Protein AF-A0A528ATH4-F1 (afdb_monomer)

Foldseek 3Di:
DDDDDCVVVPPPPPPPPDPDPPDPPPPFPFPDFDDQDPVNQWTWGAGPVGIDIGGDCPVVVVVVVVVVVVVVVVVVVVPDPPD

pLDDT: mean 71.37, std 14.36, range [42.66, 90.0]

Secondary structure (DSSP, 8-state):
-PPPPGGGG---------------------SEEEEEEGGGTEEEEEETTEEEEEESSHHHHHHHHHHHHHHHHHHHHHHS---

Structure (mmCIF, N/CA/C/O backbone):
data_AF-A0A528ATH4-F1
#
_entry.id   AF-A0A528ATH4-F1
#
loop_
_atom_site.group_PDB
_atom_site.id
_atom_site.type_symbol
_atom_site.label_atom_id
_atom_site.label_alt_id
_atom_site.label_comp_id
_atom_site.label_asym_id
_atom_site.label_entity_id
_atom_site.label_seq_id
_atom_site.pdbx_PDB_ins_code
_atom_site.Cartn_x
_atom_site.Cartn_y
_atom_site.Cartn_z
_atom_site.occupancy
_atom_site.B_iso_or_equiv
_atom_site.auth_seq_id
_atom_site.auth_comp_id
_atom_site.auth_asym_id
_atom_site.auth_atom_id
_atom_site.pdbx_PDB_model_num
ATOM 1 N N . THR A 1 1 ? -18.176 9.975 -37.136 1.00 50.69 1 THR A N 1
ATOM 2 C CA . THR A 1 1 ? -17.404 10.206 -35.903 1.00 50.69 1 THR A CA 1
ATOM 3 C C . THR A 1 1 ? -18.392 10.182 -34.769 1.00 50.69 1 THR A C 1
ATOM 5 O O . THR A 1 1 ? -19.084 11.172 -34.574 1.00 50.69 1 THR A O 1
ATOM 8 N N . ASP A 1 2 ? -18.572 9.024 -34.139 1.00 59.38 2 ASP A N 1
ATOM 9 C CA . ASP A 1 2 ? -19.540 8.884 -33.050 1.00 59.38 2 ASP A CA 1
ATOM 10 C C . ASP A 1 2 ? -19.059 9.641 -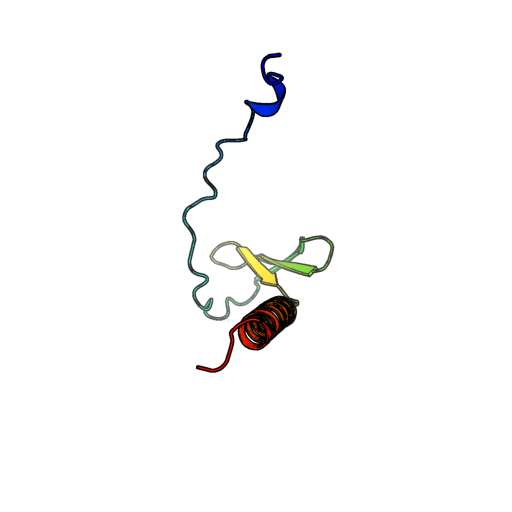31.802 1.00 59.38 2 ASP A C 1
ATOM 12 O O . ASP A 1 2 ? -17.864 9.592 -31.485 1.00 59.38 2 ASP A O 1
ATOM 16 N N . PRO A 1 3 ? -19.946 10.379 -31.113 1.00 68.00 3 PRO A N 1
ATOM 17 C CA . PRO A 1 3 ? -19.589 11.103 -29.901 1.00 68.00 3 PRO A CA 1
ATOM 18 C C . PRO A 1 3 ? -19.297 10.127 -28.752 1.00 68.00 3 PRO A C 1
ATOM 20 O O . PRO A 1 3 ? -19.953 9.098 -28.606 1.00 68.00 3 PRO A O 1
ATOM 23 N N . LEU A 1 4 ? -18.299 10.459 -27.926 1.00 60.06 4 LEU A N 1
ATOM 24 C CA . LEU A 1 4 ? -17.931 9.677 -26.742 1.00 60.06 4 LEU A CA 1
ATOM 25 C C . LEU A 1 4 ? -19.142 9.498 -25.798 1.00 60.06 4 LEU A C 1
ATOM 27 O O . LEU A 1 4 ? -19.866 10.469 -25.560 1.00 60.06 4 LEU A O 1
ATOM 31 N N . PRO A 1 5 ? -19.357 8.293 -25.235 1.00 65.50 5 PRO A N 1
ATOM 32 C CA . PRO A 1 5 ? -20.488 8.014 -24.353 1.00 65.50 5 PRO A CA 1
ATOM 33 C C . PRO A 1 5 ? -20.424 8.855 -23.069 1.00 65.50 5 PRO A C 1
ATOM 35 O O . PRO A 1 5 ? -19.366 8.977 -22.447 1.00 65.50 5 PRO A O 1
ATOM 38 N N . SER A 1 6 ? -21.574 9.404 -22.654 1.00 62.03 6 SER A N 1
ATOM 39 C CA . SER A 1 6 ? -21.736 10.308 -21.498 1.00 62.03 6 SER A CA 1
ATOM 40 C C . SER A 1 6 ? -21.190 9.751 -20.176 1.00 62.03 6 SER A C 1
ATOM 42 O O . SER A 1 6 ? -20.766 10.520 -19.316 1.00 62.03 6 SER A O 1
ATOM 44 N N . GLU A 1 7 ? -21.114 8.425 -20.056 1.00 57.94 7 GLU A N 1
ATOM 45 C CA . GLU A 1 7 ? -20.522 7.674 -18.940 1.00 57.94 7 GLU A CA 1
ATOM 46 C C . GLU A 1 7 ? -19.036 8.021 -18.690 1.00 57.94 7 GLU A C 1
ATOM 48 O O . GLU A 1 7 ? -18.551 7.927 -17.565 1.00 57.94 7 GLU A O 1
ATOM 53 N N . LEU A 1 8 ? -18.298 8.475 -19.715 1.00 54.06 8 LEU A N 1
ATOM 54 C CA . LEU A 1 8 ? -16.893 8.898 -19.590 1.00 54.06 8 LEU A CA 1
ATOM 55 C C . LEU A 1 8 ? -16.734 10.362 -19.136 1.00 54.06 8 LEU A C 1
ATOM 57 O O . LEU A 1 8 ? -15.623 10.792 -18.826 1.00 54.06 8 LEU A O 1
ATOM 61 N N . GLY A 1 9 ? -17.828 11.133 -19.081 1.00 55.78 9 GLY A N 1
ATOM 62 C CA . GLY A 1 9 ? -17.849 12.510 -18.572 1.00 55.78 9 GLY A CA 1
ATOM 63 C C . GLY A 1 9 ? -17.920 12.596 -17.045 1.00 55.78 9 GLY A C 1
ATOM 64 O O . GLY A 1 9 ? -17.680 13.655 -16.468 1.00 55.78 9 GLY A O 1
ATOM 65 N N . HIS A 1 10 ? -18.214 11.484 -16.369 1.00 58.81 10 HIS A N 1
ATOM 66 C CA . HIS A 1 10 ? -18.260 11.386 -14.913 1.00 58.81 10 HIS A CA 1
ATOM 67 C C . HIS A 1 10 ? -16.904 10.971 -14.350 1.00 5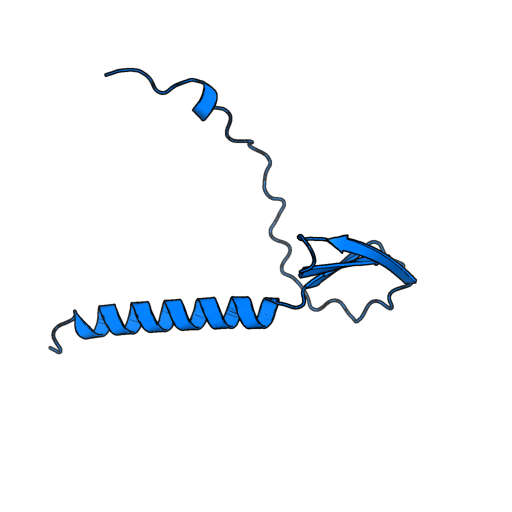8.81 10 HIS A C 1
ATOM 69 O O . HIS A 1 10 ? -16.793 10.015 -13.585 1.00 58.81 10 HIS A O 1
ATOM 75 N N . ARG A 1 11 ? -15.838 11.700 -14.703 1.00 58.75 11 ARG A N 1
ATOM 76 C CA . ARG A 1 11 ? -14.627 11.620 -13.887 1.00 58.75 11 ARG A CA 1
ATOM 77 C C . ARG A 1 11 ? -14.995 12.220 -12.527 1.00 58.75 11 ARG A C 1
ATOM 79 O O . ARG A 1 11 ? -15.388 13.386 -12.496 1.00 58.75 11 ARG A O 1
ATOM 86 N N . PRO A 1 12 ? -14.905 11.476 -11.415 1.00 58.56 12 PRO A N 1
ATOM 87 C CA . PRO A 1 12 ? -15.121 12.062 -10.106 1.00 58.56 12 PRO A CA 1
ATOM 88 C C . PRO A 1 12 ? -14.064 13.155 -9.899 1.00 58.56 12 PRO A C 1
ATOM 90 O O . PRO A 1 12 ? -12.887 12.869 -9.694 1.00 58.56 12 PRO A O 1
ATOM 93 N N . SER A 1 13 ? -14.484 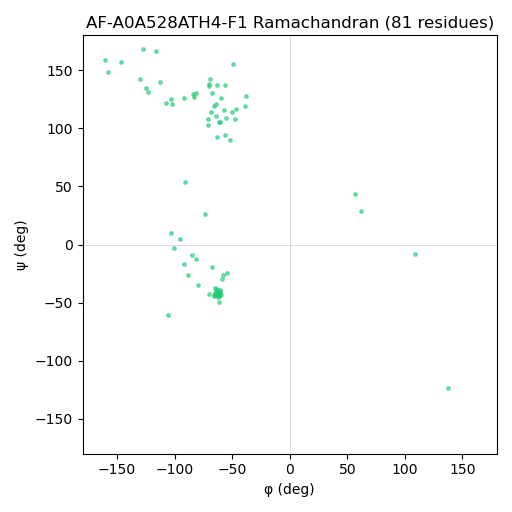14.418 -9.990 1.00 55.53 13 SER A N 1
ATOM 94 C CA . SER A 1 13 ? -13.672 15.619 -9.742 1.00 55.53 13 SER A CA 1
ATOM 95 C C . SER A 1 13 ? -13.392 15.832 -8.253 1.00 55.53 13 SER A C 1
ATOM 97 O O . SER A 1 13 ? -13.202 16.965 -7.815 1.00 55.53 13 SER A O 1
ATOM 99 N N . VAL A 1 14 ? -13.396 14.765 -7.447 1.00 58.91 14 VAL A N 1
ATOM 100 C CA . VAL A 1 14 ? -12.881 14.855 -6.084 1.00 58.91 14 VAL A CA 1
ATOM 101 C C . VAL A 1 14 ? -11.404 15.168 -6.213 1.00 58.91 14 VAL A C 1
ATOM 103 O O . VAL A 1 14 ? -10.617 14.346 -6.685 1.00 58.91 14 VAL A O 1
ATOM 106 N N . ALA A 1 15 ? -11.049 16.394 -5.832 1.00 50.25 15 ALA A N 1
ATOM 107 C CA . ALA A 1 15 ? -9.674 16.752 -5.582 1.00 50.25 15 ALA A CA 1
ATOM 108 C C . ALA A 1 15 ? -9.117 15.679 -4.647 1.00 50.25 15 ALA A C 1
ATOM 110 O O . ALA A 1 15 ? -9.581 15.527 -3.516 1.00 50.25 15 ALA A O 1
ATOM 111 N N . VAL A 1 16 ? -8.156 14.896 -5.139 1.00 56.78 16 VAL A N 1
ATOM 112 C CA . VAL A 1 16 ? -7.259 14.169 -4.250 1.00 56.78 16 VAL A CA 1
ATOM 113 C C . VAL A 1 16 ? -6.670 15.274 -3.383 1.00 56.78 16 VAL A C 1
ATOM 115 O O . VAL A 1 16 ? -6.011 16.166 -3.917 1.00 56.78 16 VAL A O 1
ATOM 118 N N . GLY A 1 17 ? -7.066 15.315 -2.107 1.00 57.09 17 GLY A N 1
ATOM 119 C CA . GLY A 1 17 ? -6.702 16.393 -1.192 1.00 57.09 17 GLY A CA 1
ATOM 120 C C . GLY A 1 17 ? -5.201 16.661 -1.242 1.00 57.09 17 GLY A C 1
ATOM 121 O O . GLY A 1 17 ? -4.432 15.782 -1.637 1.00 57.09 17 GLY A O 1
ATOM 122 N N . SER A 1 18 ? -4.802 17.888 -0.887 1.00 53.69 18 SER A N 1
ATOM 123 C CA . SER A 1 18 ? -3.408 18.338 -0.920 1.00 53.69 18 SER A CA 1
ATOM 124 C C . SER A 1 18 ? -2.460 17.227 -0.491 1.00 53.69 18 SER A C 1
ATOM 126 O O . SER A 1 18 ? -2.671 16.619 0.556 1.00 53.69 18 SER A O 1
ATOM 128 N N . LEU A 1 19 ? -1.443 16.963 -1.317 1.00 46.75 19 LEU A N 1
ATOM 129 C CA . LEU A 1 19 ? -0.414 15.966 -1.056 1.00 46.75 19 LEU A CA 1
ATOM 130 C C . LEU A 1 19 ? 0.241 16.295 0.291 1.00 46.75 19 LEU A C 1
ATOM 132 O O . LEU A 1 19 ? 1.140 17.129 0.372 1.00 46.75 19 LEU A O 1
ATOM 136 N N . THR A 1 20 ? -0.246 15.684 1.367 1.00 45.72 20 THR A N 1
ATOM 137 C CA . THR A 1 20 ? 0.404 15.767 2.665 1.00 45.72 20 THR A CA 1
ATOM 138 C C . THR A 1 20 ? 1.671 14.946 2.534 1.00 45.72 20 THR A C 1
ATOM 140 O O . THR A 1 20 ? 1.624 13.716 2.506 1.00 45.72 20 THR A O 1
ATOM 143 N N . THR A 1 21 ? 2.805 15.632 2.383 1.00 42.66 21 THR A N 1
ATOM 144 C CA . THR A 1 21 ? 4.122 15.032 2.578 1.00 42.66 21 THR A CA 1
ATOM 145 C C . THR A 1 21 ? 4.058 14.252 3.881 1.00 42.66 21 THR A C 1
ATOM 147 O O . THR A 1 21 ? 3.788 14.839 4.927 1.00 42.66 21 THR A O 1
ATOM 150 N N . ALA A 1 22 ? 4.231 12.932 3.806 1.00 48.41 22 ALA A N 1
ATOM 151 C CA . ALA A 1 22 ? 4.303 12.085 4.983 1.00 48.41 22 ALA A CA 1
ATOM 152 C C . ALA A 1 22 ? 5.541 12.510 5.779 1.00 48.41 22 ALA A C 1
ATOM 154 O O . ALA A 1 22 ? 6.657 12.086 5.490 1.00 48.41 22 ALA A O 1
ATOM 155 N N . THR A 1 23 ? 5.357 13.426 6.723 1.00 49.78 23 THR A N 1
ATOM 156 C CA . THR A 1 23 ? 6.361 13.740 7.729 1.00 49.78 23 THR A CA 1
ATOM 157 C C . THR A 1 23 ? 6.445 12.545 8.659 1.00 49.78 23 THR A C 1
ATOM 159 O O . THR A 1 23 ? 5.411 11.963 9.002 1.00 49.78 23 THR A O 1
ATOM 162 N N . GLU A 1 24 ? 7.665 12.171 9.042 1.00 46.81 24 GLU A N 1
ATOM 163 C CA . GLU A 1 24 ? 7.911 11.161 10.065 1.00 46.81 24 GLU A CA 1
ATOM 164 C C . GLU A 1 24 ? 7.017 11.484 11.266 1.00 46.81 24 GLU A C 1
ATOM 166 O O . GLU A 1 24 ? 7.154 12.525 11.907 1.00 46.81 24 GLU A O 1
ATOM 171 N N . THR A 1 25 ? 5.983 10.665 11.465 1.00 48.38 25 THR A N 1
ATOM 172 C CA . THR A 1 25 ? 5.065 10.851 12.581 1.00 48.38 25 THR A CA 1
ATOM 173 C C . THR A 1 25 ? 5.873 10.473 13.805 1.00 48.38 25 THR A C 1
ATOM 175 O O . THR A 1 25 ? 6.190 9.293 13.964 1.00 48.38 25 THR A O 1
ATOM 178 N N . GLU A 1 26 ? 6.247 11.471 14.617 1.00 49.59 26 GLU A N 1
ATOM 179 C CA . GLU A 1 26 ? 6.735 11.264 15.983 1.00 49.59 26 GLU A CA 1
ATOM 180 C C . GLU A 1 26 ? 5.892 10.140 16.572 1.00 49.59 26 GLU A C 1
ATOM 182 O O . GLU A 1 26 ? 4.667 10.251 16.522 1.00 49.59 26 GLU A O 1
ATOM 187 N N . ALA A 1 27 ? 6.534 9.031 16.958 1.00 48.12 27 ALA A N 1
ATOM 188 C CA . ALA A 1 27 ? 5.891 7.740 17.171 1.00 48.12 27 ALA A CA 1
ATOM 189 C C . ALA A 1 27 ? 4.683 7.878 18.105 1.00 48.12 27 ALA A C 1
ATOM 191 O O . ALA A 1 27 ? 4.800 7.793 19.326 1.00 48.12 27 ALA A O 1
ATOM 192 N N . ALA A 1 28 ? 3.516 8.134 17.515 1.00 53.81 28 ALA A N 1
ATOM 193 C CA . ALA A 1 28 ? 2.309 8.402 18.258 1.00 53.81 28 ALA A CA 1
ATOM 194 C C . ALA A 1 28 ? 1.953 7.083 18.921 1.00 53.81 28 ALA A C 1
ATOM 196 O O . ALA A 1 28 ? 1.689 6.094 18.233 1.00 53.81 28 ALA A O 1
ATOM 197 N N . THR A 1 29 ? 2.018 7.052 20.248 1.00 56.19 29 THR A N 1
ATOM 198 C CA . THR A 1 29 ? 1.727 5.850 21.018 1.00 56.19 29 THR A CA 1
ATOM 199 C C . THR A 1 29 ? 0.314 5.387 20.658 1.00 56.19 29 THR A C 1
ATOM 201 O O . THR A 1 29 ? -0.649 6.132 20.866 1.00 56.19 29 THR A O 1
ATOM 204 N N . PRO A 1 30 ? 0.166 4.201 20.039 1.00 58.69 30 PRO A N 1
ATOM 205 C CA . PRO A 1 30 ? -1.137 3.733 19.601 1.00 58.69 30 PRO A CA 1
ATOM 206 C C . PRO A 1 30 ? -2.008 3.524 20.838 1.00 58.69 30 PRO A C 1
ATOM 208 O O . PRO A 1 30 ? -1.659 2.757 21.733 1.00 58.69 30 PRO A O 1
ATOM 211 N N . VAL A 1 31 ? -3.132 4.237 20.897 1.00 60.66 31 VAL A N 1
ATOM 212 C CA . VAL A 1 31 ? -4.064 4.181 22.032 1.00 60.66 31 VAL A CA 1
ATOM 213 C C . VAL A 1 31 ? -4.941 2.937 21.920 1.00 60.66 31 VAL A C 1
ATOM 215 O O . VAL A 1 31 ? -5.283 2.320 22.924 1.00 60.66 31 VAL A O 1
ATOM 218 N N . ALA A 1 32 ? -5.282 2.548 20.690 1.00 66.62 32 ALA A N 1
ATOM 219 C CA . ALA A 1 32 ? -5.981 1.306 20.400 1.00 66.62 32 ALA A CA 1
ATOM 220 C C . ALA A 1 32 ? -5.756 0.874 18.946 1.00 66.62 32 ALA A C 1
ATOM 222 O O . ALA A 1 32 ? -5.632 1.705 18.040 1.00 66.62 32 ALA A O 1
ATOM 223 N N . TYR A 1 33 ? -5.744 -0.440 18.734 1.00 68.88 33 TYR A N 1
ATOM 224 C CA . TYR A 1 33 ? -5.940 -1.025 17.413 1.00 68.88 33 TYR A CA 1
ATOM 225 C C . TYR A 1 33 ? -7.383 -0.768 16.967 1.00 68.88 33 TYR A C 1
ATOM 227 O O . TYR A 1 33 ? -8.306 -1.043 17.734 1.00 68.88 33 TYR A O 1
ATOM 235 N N . ASP A 1 34 ? -7.564 -0.251 15.752 1.00 72.31 34 ASP A N 1
ATOM 236 C CA . ASP A 1 34 ? -8.892 0.053 15.217 1.00 72.31 34 ASP A CA 1
ATOM 237 C C . ASP A 1 34 ? -9.305 -0.970 14.149 1.00 72.31 34 ASP A C 1
ATOM 239 O O . ASP A 1 34 ? -10.271 -1.712 14.324 1.00 72.31 34 ASP A O 1
ATOM 243 N N . SER A 1 35 ? -8.544 -1.084 13.054 1.00 77.44 35 SER A N 1
ATOM 244 C CA . SER A 1 35 ? -8.876 -2.026 11.975 1.00 77.44 35 SER A CA 1
ATOM 245 C C . SER A 1 35 ? -7.704 -2.363 11.048 1.00 77.44 35 SER A C 1
ATOM 247 O O . SER A 1 35 ? -6.739 -1.610 10.916 1.00 77.44 35 SER A O 1
ATOM 249 N N . VAL A 1 36 ? -7.810 -3.504 10.359 1.00 79.25 36 VAL A N 1
ATOM 250 C CA . VAL A 1 36 ? -6.982 -3.819 9.189 1.00 79.25 36 VAL A CA 1
ATOM 251 C C . VAL A 1 36 ? -7.590 -3.127 7.972 1.00 79.25 36 VAL A C 1
ATOM 253 O O . VAL A 1 36 ? -8.776 -3.287 7.688 1.00 79.25 36 VAL A O 1
ATOM 256 N N . VAL A 1 37 ? -6.764 -2.406 7.218 1.00 78.81 37 VAL A N 1
ATOM 257 C CA . VAL A 1 37 ? -7.159 -1.665 6.011 1.00 78.81 37 VAL A CA 1
ATOM 258 C C . VAL A 1 37 ? -6.256 -2.037 4.826 1.00 78.81 37 VAL A C 1
ATOM 260 O O . VAL A 1 37 ? -5.245 -2.727 4.984 1.00 78.81 37 VAL A O 1
ATOM 263 N N . ASP A 1 38 ? -6.630 -1.636 3.607 1.00 80.50 38 ASP A N 1
ATOM 264 C CA . ASP A 1 38 ? -5.919 -1.996 2.358 1.00 80.50 38 ASP A CA 1
ATOM 265 C C . ASP A 1 38 ? -5.780 -3.521 2.145 1.00 80.50 38 ASP A C 1
ATOM 267 O O . ASP A 1 38 ? -4.714 -4.047 1.805 1.00 80.50 38 ASP A O 1
ATOM 271 N N . GLY A 1 39 ? -6.869 -4.254 2.413 1.00 79.25 39 GLY A N 1
ATOM 272 C CA . GLY A 1 39 ? -6.964 -5.694 2.155 1.00 79.25 39 GLY A CA 1
ATOM 273 C C . GLY A 1 39 ? -5.964 -6.555 2.933 1.00 79.25 39 GLY A C 1
ATOM 274 O O . GLY A 1 39 ? -5.556 -7.596 2.429 1.00 79.25 39 GLY A O 1
ATOM 275 N N . GLY A 1 40 ? -5.526 -6.122 4.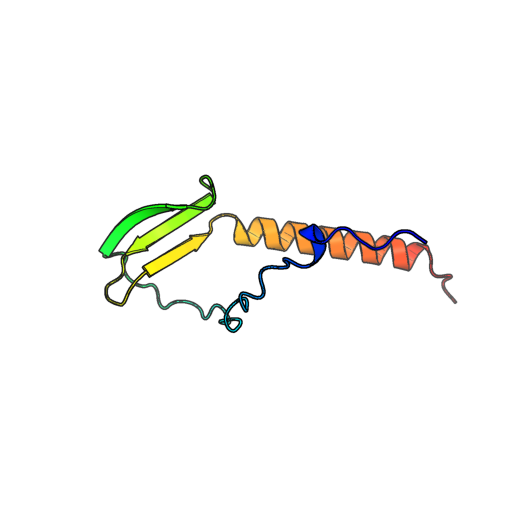121 1.00 78.75 40 GLY A N 1
ATOM 276 C CA . GLY A 1 40 ? -4.544 -6.865 4.926 1.00 78.75 40 GLY A CA 1
ATOM 277 C C . GLY A 1 40 ? -3.156 -6.240 5.003 1.00 78.75 40 GLY A C 1
ATOM 278 O O . GLY A 1 40 ? -2.319 -6.717 5.763 1.00 78.75 40 GLY A O 1
ATOM 279 N N . ARG A 1 41 ? -2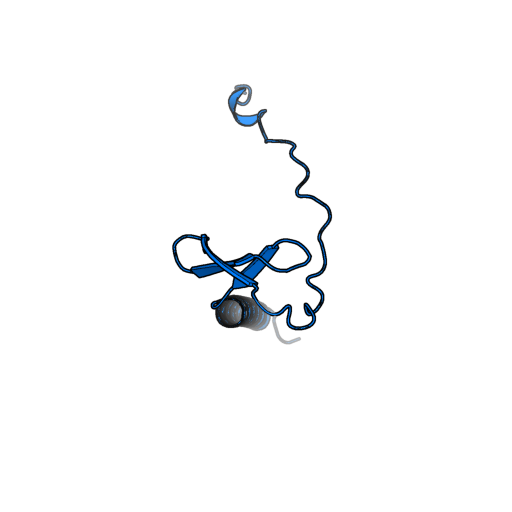.885 -5.193 4.218 1.00 76.56 41 ARG A N 1
ATOM 280 C CA . ARG A 1 41 ? -1.521 -4.665 4.015 1.00 76.56 41 ARG A CA 1
ATOM 281 C C . ARG A 1 41 ? -1.206 -3.421 4.839 1.00 76.56 41 ARG A C 1
ATOM 283 O O . ARG A 1 41 ? -0.085 -2.911 4.804 1.00 76.56 41 ARG A O 1
ATOM 290 N N . SER A 1 42 ? -2.193 -2.927 5.575 1.00 83.50 42 SER A N 1
ATOM 291 C CA . SER A 1 42 ? -2.022 -1.811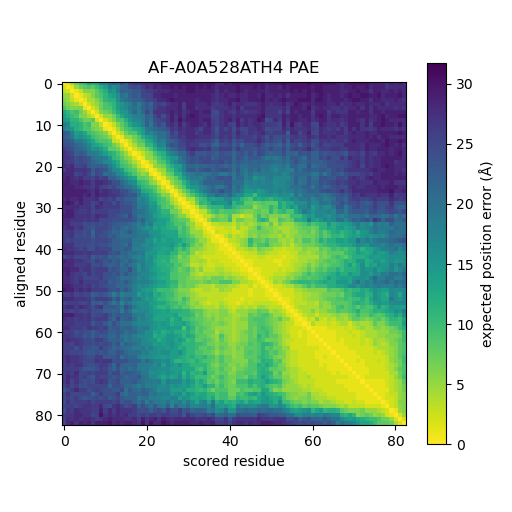 6.492 1.00 83.50 42 SER A CA 1
ATOM 292 C C . SER A 1 42 ? -2.917 -1.941 7.710 1.00 83.50 42 SER A C 1
ATOM 294 O O . SER A 1 42 ? -3.941 -2.623 7.681 1.00 83.50 42 SER A O 1
ATOM 296 N N . VAL A 1 43 ? -2.509 -1.275 8.782 1.00 85.12 43 VAL A N 1
ATOM 297 C CA . VAL A 1 43 ? -3.232 -1.253 10.050 1.00 85.12 43 VAL A CA 1
ATOM 298 C C . VAL A 1 43 ? -3.538 0.188 10.421 1.00 85.12 43 VAL A C 1
ATOM 300 O O . VAL A 1 43 ? -2.655 1.048 10.372 1.00 85.12 43 VAL A O 1
ATOM 303 N N . LEU A 1 44 ? -4.794 0.440 10.776 1.00 85.44 44 LEU A N 1
ATOM 304 C CA . LEU A 1 44 ? -5.263 1.703 11.316 1.00 85.44 44 LEU A CA 1
ATOM 305 C C . LEU A 1 44 ? -5.194 1.652 12.844 1.00 85.44 44 LEU A C 1
ATOM 307 O O . LEU A 1 44 ? -5.765 0.764 13.483 1.00 85.44 44 LEU A O 1
ATOM 311 N N . TYR A 1 45 ? -4.512 2.634 13.419 1.00 81.19 45 TYR A N 1
ATOM 312 C CA . TYR A 1 45 ? -4.445 2.860 14.854 1.00 81.19 45 TYR A CA 1
ATOM 313 C C . TYR A 1 45 ? -5.147 4.161 15.204 1.00 81.19 45 TYR A C 1
ATOM 315 O O . TYR A 1 45 ? -4.980 5.181 14.526 1.00 81.19 45 TYR A O 1
ATOM 323 N N . ARG A 1 46 ? -5.885 4.142 16.311 1.00 81.31 46 ARG A N 1
ATOM 324 C CA . ARG A 1 46 ? -6.373 5.364 16.939 1.00 81.31 46 ARG A CA 1
ATOM 325 C C . ARG A 1 46 ? -5.272 5.927 17.833 1.00 81.31 46 ARG A C 1
ATOM 327 O O . ARG A 1 46 ? -4.699 5.208 18.653 1.00 81.31 46 ARG A O 1
ATOM 334 N N . THR A 1 47 ? -4.979 7.208 17.678 1.00 81.31 47 THR A N 1
ATOM 335 C CA . THR A 1 47 ? -4.008 7.952 18.486 1.00 81.31 47 THR A CA 1
ATOM 336 C C . THR A 1 47 ? -4.730 9.047 19.270 1.00 81.31 47 THR A C 1
ATOM 338 O O . THR A 1 47 ? -5.884 9.374 18.988 1.00 81.31 47 THR A O 1
ATOM 341 N N . THR A 1 48 ? -4.063 9.645 20.258 1.00 80.12 48 THR A N 1
ATOM 342 C CA . THR A 1 48 ? -4.636 10.748 21.053 1.00 80.12 48 THR A CA 1
ATOM 343 C C . THR A 1 48 ? -5.040 11.947 20.187 1.00 80.12 48 THR A C 1
ATOM 345 O O . THR A 1 48 ? -6.008 12.633 20.497 1.00 80.12 48 THR A O 1
ATOM 348 N N . ASN A 1 49 ? -4.341 12.154 19.068 1.00 81.56 49 ASN A N 1
ATOM 349 C CA . ASN A 1 49 ? -4.545 13.283 18.160 1.00 81.56 49 ASN A CA 1
ATOM 350 C C . ASN A 1 49 ? -5.320 12.904 16.881 1.00 81.56 49 ASN A C 1
ATOM 352 O O . ASN A 1 49 ? -5.381 13.706 15.952 1.00 81.56 49 ASN A O 1
ATOM 356 N N . GLY A 1 50 ? -5.898 11.698 16.805 1.00 83.06 50 GLY A N 1
ATOM 357 C CA . GLY A 1 50 ? -6.679 11.252 15.648 1.00 83.06 50 GLY A CA 1
ATOM 358 C C . GLY A 1 50 ? -6.384 9.813 15.237 1.00 83.06 50 GLY A C 1
ATOM 359 O 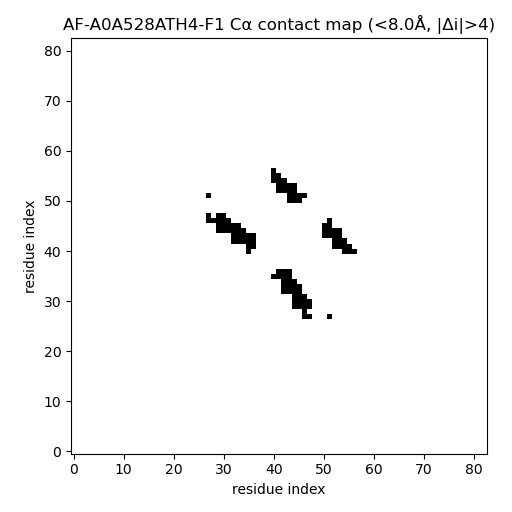O . GLY A 1 50 ? -6.550 8.886 16.028 1.00 83.06 50 GLY A O 1
ATOM 360 N N . TYR A 1 51 ? -5.989 9.619 13.978 1.00 81.31 51 TYR A N 1
ATOM 361 C CA . TYR A 1 51 ? -5.748 8.300 13.394 1.00 81.31 51 TYR A CA 1
ATOM 362 C C . TYR A 1 51 ? -4.394 8.242 12.690 1.00 81.31 51 TYR A C 1
ATOM 364 O O . TYR A 1 51 ? -3.989 9.199 12.032 1.00 81.31 51 TYR A O 1
ATOM 372 N N . ALA A 1 52 ? -3.722 7.099 12.799 1.00 83.69 52 ALA A N 1
ATOM 373 C CA . ALA A 1 52 ? -2.476 6.801 12.105 1.00 83.69 52 ALA A CA 1
ATOM 374 C C . ALA A 1 52 ? -2.618 5.501 11.305 1.00 83.69 52 ALA A C 1
ATOM 376 O O . ALA A 1 52 ? -3.125 4.504 11.816 1.00 83.69 52 ALA A O 1
ATOM 377 N N . VAL A 1 53 ? -2.152 5.500 10.054 1.00 83.19 53 VAL A N 1
ATOM 378 C CA . VAL A 1 53 ? -2.127 4.306 9.194 1.00 83.19 53 VAL A CA 1
ATOM 379 C C . VAL A 1 53 ? -0.691 3.825 9.060 1.00 83.19 53 VAL A C 1
ATOM 381 O O . VAL A 1 53 ? 0.168 4.554 8.567 1.00 83.19 53 VAL A O 1
ATOM 384 N N . VAL A 1 54 ? -0.437 2.577 9.445 1.00 82.75 54 VAL A N 1
ATOM 385 C CA . VAL A 1 54 ? 0.871 1.932 9.306 1.00 82.75 54 VAL A CA 1
ATOM 386 C C . VAL A 1 54 ? 0.836 0.986 8.109 1.00 82.75 54 VAL A C 1
ATOM 388 O O . VAL A 1 54 ? 0.035 0.051 8.066 1.00 82.75 54 VAL A O 1
ATOM 391 N N . LYS A 1 55 ? 1.713 1.228 7.128 1.00 83.94 55 LYS A N 1
ATOM 392 C CA . LYS A 1 55 ? 1.900 0.384 5.936 1.00 83.94 55 LYS A CA 1
ATOM 393 C C . LYS A 1 55 ? 3.157 -0.468 6.074 1.00 83.94 55 LYS A C 1
ATOM 395 O O . LYS A 1 55 ? 4.244 0.073 6.245 1.00 83.94 55 LYS A O 1
ATOM 400 N N . THR A 1 56 ? 3.022 -1.784 5.932 1.00 78.00 56 THR A N 1
ATOM 401 C CA . THR A 1 56 ? 4.143 -2.727 6.103 1.00 78.00 56 THR A CA 1
ATOM 402 C C . THR A 1 56 ? 4.935 -2.978 4.814 1.00 78.00 56 THR A C 1
ATOM 404 O O . THR A 1 56 ? 6.125 -3.262 4.880 1.00 78.00 56 THR A O 1
ATOM 407 N N . ASP A 1 57 ? 4.323 -2.815 3.634 1.00 78.00 57 ASP A N 1
ATOM 408 C CA . ASP A 1 57 ? 4.955 -3.129 2.334 1.00 78.00 57 ASP A CA 1
ATOM 409 C C . ASP A 1 57 ? 5.616 -1.918 1.642 1.00 78.00 57 ASP A C 1
AT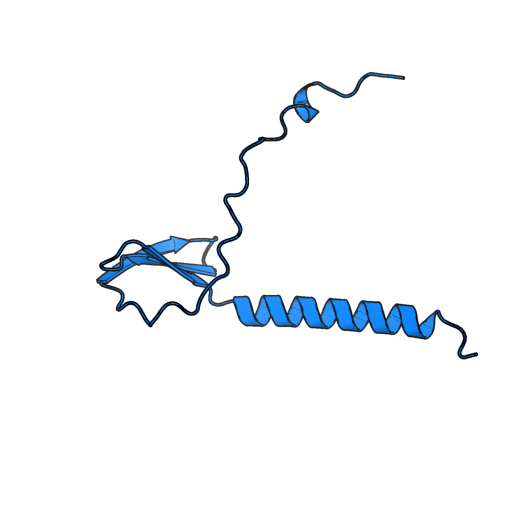OM 411 O O . ASP A 1 57 ? 6.096 -2.034 0.516 1.00 78.00 57 ASP A O 1
ATOM 415 N N . LEU A 1 58 ? 5.667 -0.739 2.280 1.00 79.62 58 LEU A N 1
ATOM 416 C CA . LEU A 1 58 ? 6.126 0.492 1.615 1.00 79.62 58 LEU A CA 1
ATOM 417 C C . LEU A 1 58 ? 7.567 0.379 1.088 1.00 79.62 58 LEU A C 1
ATOM 419 O O . LEU A 1 58 ? 7.834 0.761 -0.050 1.00 79.62 58 LEU A O 1
ATOM 423 N N . GLY A 1 59 ? 8.479 -0.199 1.876 1.00 79.88 59 GLY A N 1
ATOM 424 C CA . GLY A 1 59 ? 9.868 -0.410 1.458 1.00 79.88 59 GLY A CA 1
ATOM 425 C C . GLY A 1 59 ? 9.993 -1.380 0.280 1.00 79.88 59 GLY A C 1
ATOM 426 O O . GLY A 1 59 ? 10.775 -1.152 -0.640 1.00 79.88 59 GLY A O 1
ATOM 427 N N . ARG A 1 60 ? 9.170 -2.432 0.248 1.00 79.06 60 ARG A N 1
ATOM 428 C CA . ARG A 1 60 ? 9.145 -3.391 -0.862 1.00 79.06 60 ARG A CA 1
ATOM 429 C C . ARG A 1 60 ? 8.568 -2.767 -2.134 1.00 79.06 60 ARG A C 1
ATOM 431 O O . ARG A 1 60 ? 9.139 -2.958 -3.208 1.00 79.06 60 ARG A O 1
ATOM 438 N N . ALA A 1 61 ? 7.495 -1.989 -2.021 1.00 82.31 61 ALA A N 1
ATOM 439 C CA . ALA A 1 61 ? 6.922 -1.240 -3.138 1.00 82.31 61 ALA A CA 1
ATOM 440 C C . ALA A 1 61 ? 7.905 -0.196 -3.703 1.00 82.31 61 ALA A C 1
ATOM 442 O O . ALA A 1 61 ? 8.048 -0.073 -4.924 1.00 82.31 61 ALA A O 1
ATOM 443 N N . ALA A 1 62 ? 8.630 0.509 -2.829 1.00 78.31 62 ALA A N 1
ATOM 444 C CA . ALA A 1 62 ? 9.676 1.444 -3.231 1.00 78.31 62 ALA A CA 1
ATOM 445 C C . ALA A 1 62 ? 10.802 0.726 -3.995 1.00 78.31 62 ALA A C 1
ATOM 447 O O . ALA A 1 62 ? 11.129 1.118 -5.115 1.00 78.31 62 ALA A O 1
ATOM 448 N N . SER A 1 63 ? 11.324 -0.380 -3.457 1.00 79.44 63 SER A N 1
ATOM 449 C CA . SER A 1 63 ? 12.364 -1.182 -4.117 1.00 79.44 63 SER A CA 1
ATOM 450 C C . SER A 1 63 ? 11.919 -1.738 -5.470 1.00 79.44 63 SER A C 1
ATOM 452 O O . SER A 1 63 ? 12.672 -1.671 -6.438 1.00 79.44 63 SER A O 1
ATOM 454 N N . ALA A 1 64 ? 10.681 -2.232 -5.578 1.00 86.50 64 ALA A N 1
ATOM 455 C CA . ALA A 1 64 ? 10.131 -2.697 -6.851 1.00 86.50 64 ALA A CA 1
ATOM 456 C C . ALA A 1 64 ? 10.085 -1.572 -7.898 1.00 86.50 64 ALA A C 1
ATOM 458 O O . ALA A 1 64 ? 10.408 -1.793 -9.064 1.00 86.50 64 ALA A O 1
ATOM 459 N N . THR A 1 65 ? 9.736 -0.356 -7.475 1.00 85.88 65 THR A N 1
ATOM 460 C CA . THR A 1 65 ? 9.709 0.824 -8.349 1.00 85.88 65 THR A CA 1
ATOM 461 C C . THR A 1 65 ? 11.115 1.196 -8.825 1.00 85.88 65 THR A C 1
ATOM 463 O O . THR A 1 65 ? 11.320 1.428 -10.017 1.00 85.88 65 THR A O 1
ATOM 466 N N . ILE A 1 66 ? 12.097 1.183 -7.919 1.00 89.25 66 ILE A N 1
ATOM 467 C CA . ILE A 1 66 ? 13.508 1.446 -8.240 1.00 89.25 66 ILE A CA 1
ATOM 468 C C . ILE A 1 66 ? 14.042 0.410 -9.237 1.00 89.25 66 ILE A C 1
ATOM 470 O O . ILE A 1 66 ? 14.678 0.778 -10.224 1.00 89.25 66 ILE A O 1
ATOM 474 N N . GLU A 1 67 ? 13.746 -0.874 -9.036 1.00 86.44 67 GLU A N 1
ATOM 475 C CA . GLU A 1 67 ? 14.186 -1.942 -9.941 1.00 86.44 67 GLU A CA 1
ATOM 476 C C . GLU A 1 67 ? 13.591 -1.800 -11.348 1.00 86.44 67 GLU A C 1
ATOM 478 O O . GLU A 1 67 ? 14.287 -2.015 -12.346 1.00 86.44 67 GLU A O 1
ATOM 483 N N . MET A 1 68 ? 12.328 -1.379 -11.459 1.00 89.44 68 MET A N 1
ATOM 484 C CA . MET A 1 68 ? 11.720 -1.087 -12.761 1.00 89.44 68 MET A CA 1
ATOM 485 C C . MET A 1 68 ? 12.380 0.114 -13.436 1.00 89.44 68 MET A C 1
ATOM 487 O O . MET A 1 68 ? 12.704 0.029 -14.622 1.00 89.44 68 MET A O 1
ATOM 491 N N . ALA A 1 69 ? 12.650 1.187 -12.686 1.00 89.31 69 ALA A N 1
ATOM 492 C CA . ALA A 1 69 ? 13.348 2.366 -13.199 1.00 89.31 69 ALA A CA 1
ATOM 493 C C . ALA A 1 69 ? 14.774 2.029 -13.676 1.00 89.31 69 ALA A C 1
ATOM 495 O O . ALA A 1 69 ? 15.217 2.479 -14.737 1.00 89.31 69 ALA A O 1
ATOM 496 N N . LYS A 1 70 ? 15.486 1.175 -12.936 1.00 89.88 70 LYS A N 1
ATOM 497 C CA . LYS A 1 70 ? 16.816 0.686 -13.315 1.00 89.88 70 LYS A CA 1
ATOM 498 C C . LYS A 1 70 ? 16.760 -0.157 -14.586 1.00 89.88 70 LYS A C 1
ATOM 500 O O . LYS A 1 70 ? 17.576 0.031 -15.489 1.00 89.88 70 LYS A O 1
ATOM 505 N N . ARG A 1 71 ? 15.774 -1.052 -14.697 1.00 89.75 71 ARG A N 1
ATOM 506 C CA . ARG A 1 71 ? 15.561 -1.864 -15.902 1.00 89.75 71 ARG A CA 1
ATOM 507 C C . ARG A 1 71 ? 15.252 -0.998 -17.121 1.00 89.75 71 ARG A C 1
ATOM 509 O O . ARG A 1 71 ? 15.822 -1.243 -18.184 1.00 89.75 71 ARG A O 1
ATOM 516 N N . SER A 1 72 ? 14.398 0.017 -16.975 1.00 86.12 72 SER A N 1
ATOM 517 C CA . SER A 1 72 ? 14.088 0.938 -18.072 1.00 86.12 72 SER A CA 1
ATOM 518 C C . SER A 1 72 ? 15.306 1.761 -18.487 1.00 86.12 72 SER A C 1
ATOM 520 O O . SER A 1 72 ? 15.567 1.894 -19.681 1.00 86.12 72 SER A O 1
ATOM 522 N N . ALA A 1 73 ? 16.095 2.246 -17.525 1.00 86.75 73 ALA A N 1
ATOM 523 C CA . ALA A 1 73 ? 17.327 2.977 -17.810 1.00 86.75 73 ALA A CA 1
ATOM 524 C C . ALA A 1 73 ? 18.350 2.101 -18.551 1.00 86.75 73 ALA A C 1
ATOM 526 O O . ALA A 1 73 ? 18.952 2.549 -19.522 1.00 86.75 73 ALA A O 1
ATOM 527 N N . ASN A 1 74 ? 18.494 0.834 -18.153 1.00 88.19 74 ASN A N 1
ATOM 528 C CA . ASN A 1 74 ? 19.391 -0.105 -18.824 1.00 88.19 74 ASN A CA 1
ATOM 529 C C . ASN A 1 74 ? 18.959 -0.398 -20.271 1.00 88.19 74 ASN A C 1
ATOM 531 O O . ASN A 1 74 ? 19.797 -0.457 -21.166 1.00 88.19 74 ASN A O 1
ATOM 535 N N . TRP A 1 75 ? 17.653 -0.548 -20.520 1.00 90.00 75 TRP A N 1
ATOM 536 C CA . TRP A 1 75 ? 17.131 -0.719 -21.881 1.00 90.00 75 TRP A CA 1
ATOM 537 C C . TRP A 1 75 ? 17.389 0.513 -22.758 1.00 90.00 75 TRP A C 1
ATOM 539 O O . TRP A 1 75 ? 17.821 0.369 -23.901 1.00 90.00 75 TRP A O 1
ATOM 549 N N . LEU A 1 76 ? 17.174 1.717 -22.215 1.00 88.31 76 LEU A N 1
ATOM 550 C CA . LEU A 1 76 ? 17.468 2.971 -22.914 1.00 88.31 76 LEU A C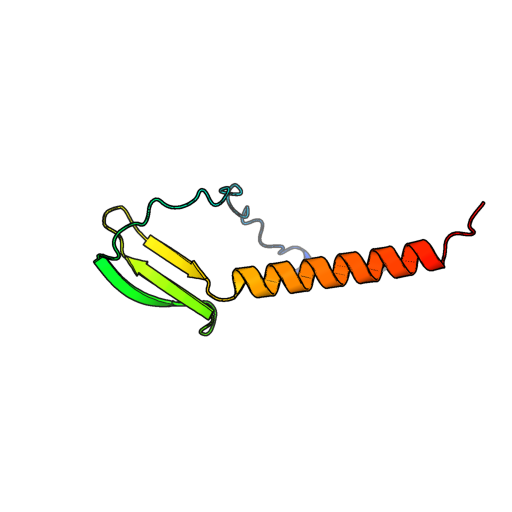A 1
ATOM 551 C C . LEU A 1 76 ? 18.960 3.098 -23.233 1.00 88.31 76 LEU A C 1
ATOM 553 O O . LEU A 1 76 ? 19.317 3.420 -24.364 1.00 88.31 76 LEU A O 1
ATOM 557 N N . ALA A 1 77 ? 19.827 2.798 -22.264 1.00 85.94 77 ALA A N 1
ATOM 558 C CA . ALA A 1 77 ? 21.273 2.841 -22.447 1.00 85.94 77 ALA A CA 1
ATOM 559 C C . ALA A 1 77 ? 21.743 1.864 -23.537 1.00 85.94 77 ALA A C 1
ATOM 561 O O . ALA A 1 77 ? 22.535 2.244 -24.389 1.00 85.94 77 ALA A O 1
ATOM 562 N N . ALA A 1 78 ? 21.196 0.644 -23.577 1.00 85.25 78 ALA A N 1
ATOM 563 C CA . ALA A 1 78 ? 21.508 -0.338 -24.619 1.00 85.25 78 ALA A CA 1
ATOM 564 C C . ALA A 1 78 ? 21.010 0.062 -26.023 1.00 85.25 78 ALA A C 1
ATOM 566 O O . ALA A 1 78 ? 21.468 -0.493 -27.022 1.00 85.25 78 ALA A O 1
ATOM 567 N N . LYS A 1 79 ? 20.045 0.986 -26.116 1.00 85.25 79 LYS A N 1
ATOM 568 C CA . LYS A 1 79 ? 19.500 1.497 -27.383 1.00 85.25 79 LYS A CA 1
ATOM 569 C C . LYS A 1 79 ? 20.205 2.750 -27.893 1.00 85.25 79 LYS A C 1
ATOM 571 O O . LYS A 1 79 ? 20.042 3.068 -29.070 1.00 85.25 79 LYS A O 1
ATOM 576 N N . MET A 1 80 ? 20.961 3.449 -27.051 1.00 82.25 80 MET A N 1
ATOM 577 C CA . MET A 1 80 ? 21.761 4.586 -27.490 1.00 82.25 80 MET A CA 1
ATOM 578 C C . MET A 1 80 ? 23.090 4.086 -28.068 1.00 82.25 80 MET A C 1
ATOM 580 O O . MET A 1 80 ? 23.794 3.336 -27.393 1.00 82.25 80 MET A O 1
ATOM 584 N N . PRO A 1 81 ? 23.459 4.481 -29.301 1.00 71.62 81 PRO A N 1
ATOM 585 C CA . PRO A 1 81 ? 24.812 4.265 -29.787 1.00 71.62 81 PRO A CA 1
ATOM 586 C C . PRO A 1 81 ? 25.762 5.006 -28.847 1.00 71.62 81 PRO A C 1
ATOM 588 O O . PRO A 1 81 ? 25.580 6.199 -28.602 1.00 71.62 81 PRO A O 1
ATOM 591 N N . SER A 1 82 ? 26.754 4.306 -28.304 1.00 65.06 82 SER A N 1
ATOM 592 C CA . SER A 1 82 ? 27.918 4.963 -27.719 1.00 65.06 82 SER A CA 1
ATOM 593 C C . SER A 1 82 ? 28.576 5.768 -28.838 1.00 65.06 82 SER A C 1
ATOM 595 O O . SER A 1 82 ? 29.119 5.170 -29.768 1.00 65.06 82 SER A O 1
ATOM 597 N N . GLY A 1 83 ? 28.409 7.090 -28.795 1.00 54.97 83 GLY A N 1
ATOM 598 C CA . GLY A 1 83 ? 29.145 8.017 -29.651 1.00 54.97 83 GLY A CA 1
ATOM 599 C C . GLY A 1 83 ? 30.637 7.950 -29.378 1.00 54.97 83 GLY A C 1
ATOM 600 O O . GLY A 1 83 ? 31.000 7.717 -28.201 1.00 54.97 83 GLY A O 1
#

Mean predicted aligned error: 16.08 Å

Solvent-accessible surface area (backbone atoms only — not comparable to full-atom values): 5438 Å² total; per-residue (Å²): 135,84,79,80,63,72,80,73,71,66,64,79,82,70,72,77,66,80,85,71,76,84,65,85,70,74,82,68,66,69,71,39,86,71,47,76,36,79,94,74,52,25,40,35,27,36,33,95,92,48,77,47,78,49,64,77,53,56,67,58,54,50,51,54,51,51,54,50,53,50,51,52,50,52,54,53,55,75,68,49,79,85,125

Radius of gyration: 21.19 Å; Cα contacts (8 Å, |Δi|>4): 54; chains: 1; bounding box: 51×25×58 Å

Nearest PDB structures (foldseek):
  1nr4-assembly3_F  TM=2.746E-01  e=1.239E+00  unclassified
  1s4z-assembly1_B  TM=4.317E-01  e=6.952E+00  Mus musculus

Sequence (83 aa):
TDPLPSELGHRPSVAVGSLTTATETEAATPVAYDSVVDGGRSVLYRTTNGYAVVKTDLGRAASATIEMAKRSANWLAAKMPSG